Protein AF-A0A972NUZ8-F1 (afdb_monomer_lite)

pLDDT: mean 78.92, std 12.71, range [36.53, 91.5]

Sequence (77 aa):
RQDQVGTLLDFWGPEELQELEEIQATLPSAGRTAGEVVPVKLHARVTEAGTLELEAMPRGTDERWKVEFDVRGSANA

Organism: NCBI:txid2675747

Radius of gyration: 16.38 Å; chains: 1; bounding box: 39×30×43 Å

Secondary structure (DSSP, 8-state):
--PPTTPPPS---TTT-------B-----TTS-TT----EEEEEEE-TTSPEEEEEEESSS---EEEB----S-S--

Foldseek 3Di:
DPDDPPDDDPDDDPPRDDDFDDFDFDDDCVPHDVVDDFDWDWDWDQDPVRDIWIWTHGPPDRDTTTTDTPPPPCPDD

Structure (mmCIF, N/CA/C/O backbone):
data_AF-A0A972NUZ8-F1
#
_entry.id   AF-A0A972NUZ8-F1
#
loop_
_atom_site.group_PDB
_atom_site.id
_atom_site.type_symbol
_atom_site.label_atom_id
_atom_site.label_alt_id
_atom_si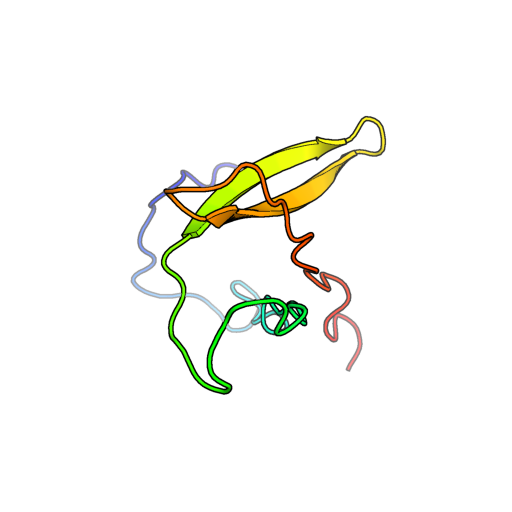te.label_comp_id
_atom_site.label_asym_id
_atom_site.label_entity_id
_atom_site.label_seq_id
_atom_site.pdbx_PDB_ins_code
_atom_site.Cartn_x
_atom_site.Cartn_y
_atom_site.Cartn_z
_atom_site.occupancy
_atom_site.B_iso_or_equiv
_atom_site.auth_seq_id
_atom_site.auth_comp_id
_atom_site.auth_asym_id
_atom_site.auth_atom_id
_atom_site.pdbx_PDB_model_num
ATOM 1 N N . ARG A 1 1 ? 10.267 10.296 -21.514 1.00 52.47 1 ARG A N 1
ATOM 2 C CA . ARG A 1 1 ? 9.554 9.017 -21.296 1.00 52.47 1 ARG A CA 1
ATOM 3 C C . ARG A 1 1 ? 8.111 9.227 -21.750 1.00 52.47 1 ARG A C 1
ATOM 5 O O . ARG A 1 1 ? 7.526 10.204 -21.302 1.00 52.47 1 ARG A O 1
ATOM 12 N N . GLN A 1 2 ? 7.623 8.454 -22.727 1.00 61.47 2 GLN A N 1
ATOM 13 C CA . GLN A 1 2 ? 6.328 8.653 -23.416 1.00 61.47 2 GLN A CA 1
ATOM 14 C C . GLN A 1 2 ? 5.267 7.610 -23.006 1.00 61.47 2 GLN A C 1
ATOM 16 O O . GLN A 1 2 ? 4.237 7.492 -23.664 1.00 61.47 2 GLN A O 1
ATOM 21 N N . ASP A 1 3 ? 5.512 6.861 -21.932 1.00 68.81 3 ASP A N 1
ATOM 22 C CA . ASP A 1 3 ? 4.650 5.758 -21.506 1.00 68.81 3 ASP A CA 1
ATOM 23 C C . ASP A 1 3 ? 3.284 6.302 -21.064 1.00 68.81 3 ASP A C 1
ATOM 25 O O . ASP A 1 3 ? 3.196 7.139 -20.160 1.00 68.81 3 ASP A O 1
ATOM 29 N N . GLN A 1 4 ? 2.213 5.856 -21.725 1.00 79.75 4 GLN A N 1
ATOM 30 C CA . GLN A 1 4 ? 0.851 6.234 -21.357 1.00 79.75 4 GLN A CA 1
ATOM 31 C C . GLN A 1 4 ? 0.300 5.307 -20.272 1.00 79.75 4 GLN A C 1
ATOM 33 O O . GLN A 1 4 ? 0.532 4.098 -20.270 1.00 79.75 4 GLN A O 1
ATOM 38 N N . VAL A 1 5 ? -0.454 5.888 -19.338 1.00 78.94 5 VAL A N 1
ATOM 39 C CA . VAL A 1 5 ? -1.158 5.119 -18.307 1.00 78.94 5 VAL A CA 1
ATOM 40 C C . VAL A 1 5 ? -2.148 4.173 -18.979 1.00 78.94 5 VAL A C 1
ATOM 42 O O . VAL A 1 5 ? -2.951 4.597 -19.806 1.00 78.94 5 VAL A O 1
ATOM 45 N N . GLY A 1 6 ? -2.107 2.899 -18.590 1.00 83.25 6 GLY A N 1
ATOM 46 C CA . GLY A 1 6 ? -3.001 1.873 -19.126 1.00 83.25 6 GLY A CA 1
ATOM 47 C C . GLY A 1 6 ? -2.549 1.262 -20.453 1.00 83.25 6 GLY A C 1
ATOM 48 O O . GLY A 1 6 ? -3.282 0.442 -21.001 1.00 83.25 6 GLY A O 1
ATOM 49 N N . THR A 1 7 ? -1.363 1.610 -20.962 1.00 85.31 7 THR A N 1
ATOM 50 C CA . THR A 1 7 ? -0.753 0.883 -22.081 1.00 85.31 7 THR A CA 1
ATOM 51 C C . THR A 1 7 ? -0.521 -0.572 -21.689 1.00 85.31 7 THR A C 1
ATOM 53 O O . THR A 1 7 ? 0.165 -0.855 -20.707 1.00 85.31 7 THR A O 1
ATOM 56 N N . LEU A 1 8 ? -1.084 -1.491 -22.472 1.00 86.25 8 LEU A N 1
ATOM 57 C CA . LEU A 1 8 ? -0.812 -2.916 -22.352 1.00 86.25 8 LEU A CA 1
ATOM 58 C C . LEU A 1 8 ? 0.410 -3.256 -23.211 1.00 86.25 8 LEU A C 1
ATOM 60 O O . LEU A 1 8 ? 0.465 -2.867 -24.377 1.00 86.25 8 LEU A O 1
ATOM 64 N N . LEU A 1 9 ? 1.385 -3.956 -22.636 1.00 86.44 9 LEU A N 1
ATOM 65 C CA . LEU A 1 9 ? 2.554 -4.439 -23.366 1.00 86.44 9 LEU A CA 1
ATOM 66 C C . LEU A 1 9 ? 2.320 -5.900 -23.761 1.00 86.44 9 LEU A C 1
ATOM 68 O O . LEU A 1 9 ? 2.165 -6.750 -22.888 1.00 86.44 9 LEU A O 1
ATOM 72 N N . ASP A 1 10 ? 2.311 -6.190 -25.064 1.00 88.19 10 ASP A N 1
ATOM 73 C CA . ASP A 1 10 ? 2.217 -7.569 -25.575 1.00 88.19 10 ASP A CA 1
ATOM 74 C C . ASP A 1 10 ? 3.527 -8.352 -25.368 1.00 88.19 10 ASP A C 1
ATOM 76 O O . ASP A 1 10 ? 3.536 -9.581 -25.314 1.00 88.19 10 ASP A O 1
ATOM 80 N N . PHE A 1 11 ? 4.644 -7.630 -25.268 1.00 88.94 11 PHE A N 1
ATOM 81 C CA . PHE A 1 11 ? 5.983 -8.154 -25.030 1.00 88.94 11 PHE A CA 1
ATOM 82 C C . PHE A 1 11 ? 6.855 -7.073 -24.380 1.00 88.94 11 PHE A C 1
ATOM 84 O O . PHE A 1 11 ? 6.671 -5.885 -24.645 1.00 88.94 11 PHE A O 1
ATOM 91 N N . TRP A 1 12 ? 7.822 -7.492 -23.567 1.00 89.81 12 TRP A N 1
ATOM 92 C CA . TRP A 1 12 ? 8.880 -6.650 -23.016 1.00 89.81 12 TRP A CA 1
ATOM 93 C C . TRP A 1 12 ? 10.167 -7.467 -22.887 1.00 89.81 12 TRP A C 1
ATOM 95 O O . TRP A 1 12 ? 10.142 -8.668 -22.607 1.00 89.81 12 TRP A O 1
ATOM 105 N N . GLY A 1 13 ? 11.303 -6.817 -23.112 1.00 88.06 13 GLY A N 1
ATOM 106 C CA . GLY A 1 13 ? 12.616 -7.377 -22.844 1.00 88.06 13 GLY A CA 1
ATOM 107 C C . GLY A 1 13 ? 12.884 -7.516 -21.338 1.00 88.06 13 GLY A C 1
ATOM 108 O O . GLY A 1 13 ? 12.233 -6.849 -20.532 1.00 88.06 13 GLY A O 1
ATOM 109 N N . PRO A 1 14 ? 13.871 -8.337 -20.935 1.00 83.31 14 PRO A N 1
ATOM 110 C CA . PRO A 1 14 ? 14.150 -8.626 -19.522 1.00 83.31 14 PRO A CA 1
ATOM 111 C C . PRO A 1 14 ? 14.422 -7.392 -18.650 1.00 83.31 14 PRO A C 1
ATOM 113 O O . PRO A 1 14 ? 14.107 -7.399 -17.469 1.00 83.31 14 PRO A O 1
ATOM 116 N N . GLU A 1 15 ? 14.972 -6.329 -19.239 1.00 83.88 15 GLU A N 1
ATOM 117 C CA . GLU A 1 15 ? 15.346 -5.091 -18.540 1.00 83.88 15 GLU A CA 1
ATOM 118 C C . GLU A 1 15 ? 14.258 -4.001 -18.608 1.00 83.88 15 GLU A C 1
ATOM 120 O O . GLU A 1 15 ? 14.405 -2.934 -18.013 1.00 83.88 15 GLU A O 1
ATOM 125 N N . GLU A 1 16 ? 13.183 -4.222 -19.375 1.00 82.69 16 GLU A N 1
ATOM 126 C CA . GLU A 1 16 ? 12.154 -3.202 -19.631 1.00 82.69 16 GLU A CA 1
ATOM 127 C C . GLU A 1 16 ? 11.064 -3.174 -18.550 1.00 82.69 16 GLU A C 1
ATOM 129 O O . GLU A 1 16 ? 10.446 -2.130 -18.325 1.00 82.69 16 GLU A O 1
ATOM 134 N N . LEU A 1 17 ? 10.857 -4.294 -17.850 1.00 84.06 17 LEU A N 1
ATOM 135 C CA . LEU A 1 17 ? 9.992 -4.389 -16.678 1.00 84.06 17 LEU A CA 1
ATOM 136 C C . LEU A 1 17 ? 10.753 -5.025 -15.523 1.00 84.06 17 LEU A C 1
ATOM 138 O O . LEU A 1 17 ? 11.288 -6.121 -15.645 1.00 84.06 17 LEU A O 1
ATOM 142 N N . GLN A 1 18 ? 10.751 -4.329 -14.392 1.00 79.06 18 GLN A N 1
ATOM 143 C CA . GLN A 1 18 ? 11.344 -4.800 -13.151 1.00 79.06 18 GLN A CA 1
ATOM 144 C C . GLN A 1 18 ? 10.228 -5.028 -12.144 1.00 79.06 18 GLN A C 1
ATOM 146 O O . GLN A 1 18 ? 9.392 -4.148 -11.918 1.00 79.06 18 GLN A O 1
ATOM 151 N N . GLU A 1 19 ? 10.214 -6.223 -11.568 1.00 80.31 19 GLU A N 1
ATOM 152 C CA . GLU A 1 19 ? 9.352 -6.518 -10.436 1.00 80.31 19 GLU A CA 1
ATOM 153 C C . GLU A 1 19 ? 9.869 -5.763 -9.211 1.00 80.31 19 GLU A C 1
ATOM 155 O O . GLU A 1 19 ? 11.074 -5.677 -8.970 1.00 80.31 19 GLU A O 1
ATOM 160 N N . LEU A 1 20 ? 8.941 -5.164 -8.475 1.00 80.69 20 LEU A N 1
ATOM 161 C CA . LEU A 1 20 ? 9.228 -4.435 -7.250 1.00 80.69 20 LEU A CA 1
ATOM 162 C C . LEU A 1 20 ? 8.629 -5.198 -6.078 1.00 80.69 20 LEU A C 1
ATOM 164 O O . LEU A 1 20 ? 7.701 -5.987 -6.252 1.00 80.69 20 LEU A O 1
ATOM 168 N N . GLU A 1 21 ? 9.169 -4.935 -4.893 1.00 77.00 21 GLU A N 1
ATOM 169 C CA . GLU A 1 21 ? 8.677 -5.526 -3.654 1.00 77.00 21 GLU A CA 1
ATOM 170 C C . GLU A 1 21 ? 7.185 -5.247 -3.447 1.00 77.00 21 GLU A C 1
ATOM 172 O O . GLU A 1 21 ? 6.628 -4.242 -3.915 1.00 77.00 21 GLU A O 1
ATOM 177 N N . GLU A 1 22 ? 6.539 -6.146 -2.705 1.00 77.31 22 GLU A N 1
ATOM 178 C CA . GLU A 1 22 ? 5.121 -6.027 -2.408 1.00 77.31 22 GLU A CA 1
ATOM 179 C C . GLU A 1 22 ? 4.807 -4.722 -1.667 1.00 77.31 22 GLU A C 1
ATOM 181 O O . GLU A 1 22 ? 5.478 -4.301 -0.721 1.00 77.31 22 GLU A O 1
ATOM 186 N N . ILE A 1 23 ? 3.701 -4.104 -2.073 1.00 76.00 23 ILE A N 1
ATOM 187 C CA . ILE A 1 23 ? 3.091 -2.992 -1.355 1.00 76.00 23 ILE A CA 1
ATOM 188 C C . ILE A 1 23 ? 2.403 -3.572 -0.113 1.00 76.00 23 ILE A C 1
ATOM 190 O O . ILE A 1 23 ? 1.339 -4.185 -0.217 1.00 76.00 23 ILE A O 1
ATOM 194 N N . GLN A 1 24 ? 2.991 -3.361 1.066 1.00 75.75 24 GLN A N 1
ATOM 195 C CA . GLN A 1 24 ? 2.483 -3.907 2.327 1.00 75.75 24 GLN A CA 1
ATOM 196 C C . GLN A 1 24 ? 2.351 -2.850 3.431 1.00 75.75 24 GLN A C 1
ATOM 198 O O . GLN A 1 24 ? 3.059 -1.843 3.471 1.00 75.75 24 GLN A O 1
ATOM 203 N N . ALA A 1 25 ? 1.414 -3.091 4.349 1.00 77.31 25 ALA A N 1
ATOM 204 C CA . ALA A 1 25 ? 1.226 -2.307 5.562 1.00 77.31 25 ALA A CA 1
ATOM 205 C C . ALA A 1 25 ? 0.718 -3.206 6.692 1.00 77.31 25 ALA A C 1
ATOM 207 O O . ALA A 1 25 ? -0.134 -4.069 6.478 1.00 77.31 25 ALA A O 1
ATOM 208 N N . THR A 1 26 ? 1.193 -2.961 7.911 1.00 76.12 26 THR A N 1
ATOM 209 C CA . THR A 1 26 ? 0.674 -3.628 9.110 1.00 76.12 26 THR A CA 1
ATOM 210 C C . THR A 1 26 ? -0.410 -2.763 9.733 1.00 76.1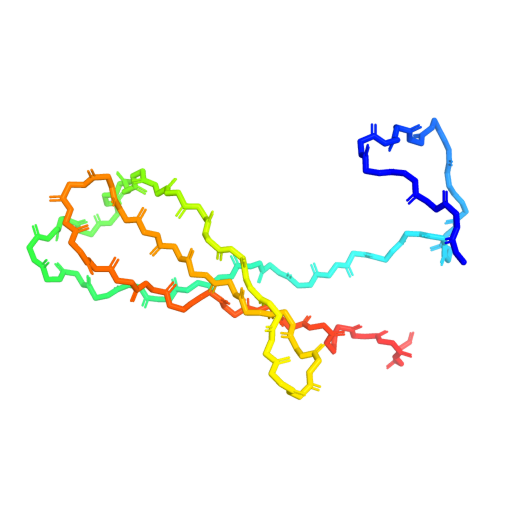2 26 THR A C 1
ATOM 212 O O . THR A 1 26 ? -0.136 -1.668 10.224 1.00 76.12 26 THR A O 1
ATOM 215 N N . LEU A 1 27 ? -1.649 -3.256 9.733 1.00 74.50 27 LEU A N 1
ATOM 216 C CA . LEU A 1 27 ? -2.777 -2.557 10.339 1.00 74.50 27 LEU A CA 1
ATOM 217 C C . LEU A 1 27 ? -2.943 -2.973 11.810 1.00 74.50 27 LEU A C 1
ATOM 219 O O . LEU A 1 27 ? -2.871 -4.166 12.120 1.00 74.50 27 LEU A O 1
ATOM 223 N N . PRO A 1 28 ? -3.229 -2.033 12.727 1.00 71.81 28 PRO A N 1
ATOM 224 C CA . PRO A 1 28 ? -3.647 -2.388 14.076 1.00 71.81 28 PRO A CA 1
ATOM 225 C C . PRO A 1 28 ? -5.006 -3.104 14.039 1.00 71.81 28 PRO A C 1
ATOM 227 O O . PRO A 1 28 ? -5.928 -2.693 13.335 1.00 71.81 28 PRO A O 1
ATOM 230 N N . SER A 1 29 ? -5.162 -4.152 14.850 1.00 66.38 29 SER A N 1
ATOM 231 C CA . SER A 1 29 ? -6.393 -4.956 14.934 1.00 66.38 29 SER A CA 1
ATOM 232 C C . SER A 1 29 ? -7.537 -4.279 15.698 1.00 66.38 29 SER A C 1
ATOM 234 O O . SER A 1 29 ? -8.551 -4.918 15.969 1.00 66.38 29 SER A O 1
ATOM 236 N N . ALA A 1 30 ? -7.390 -3.011 16.094 1.00 69.31 30 ALA A N 1
ATOM 237 C CA . ALA A 1 30 ? -8.328 -2.338 16.987 1.00 69.31 30 ALA A CA 1
ATOM 238 C C . ALA A 1 30 ? -9.755 -2.355 16.407 1.00 69.31 30 ALA A C 1
ATOM 240 O O . ALA A 1 30 ? -10.054 -1.674 15.430 1.00 69.31 30 ALA A O 1
ATOM 241 N N . GLY A 1 31 ? -10.628 -3.163 17.017 1.00 77.19 31 GLY A N 1
ATOM 242 C CA . GLY A 1 31 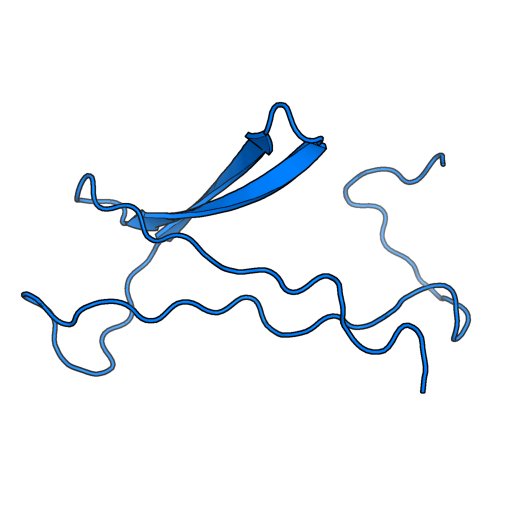? -12.027 -3.322 16.611 1.00 77.19 31 GLY A CA 1
ATOM 243 C C . GLY A 1 31 ? -12.289 -4.311 15.468 1.00 77.19 31 GLY A C 1
ATOM 244 O O . GLY A 1 31 ? -13.429 -4.376 15.017 1.00 77.19 31 GLY A O 1
ATOM 245 N N . ARG A 1 32 ? -11.287 -5.077 15.009 1.00 83.06 32 ARG A N 1
ATOM 246 C CA . ARG A 1 32 ? -11.400 -6.026 13.886 1.00 83.06 32 ARG A CA 1
ATOM 247 C C . ARG A 1 32 ? -10.980 -7.438 14.276 1.00 83.06 32 ARG A C 1
ATOM 249 O O . ARG A 1 32 ? -10.137 -7.634 15.153 1.00 83.06 32 ARG A O 1
ATOM 256 N N . THR A 1 33 ? -11.543 -8.431 13.593 1.00 86.31 33 THR A N 1
ATOM 257 C CA . THR A 1 33 ? -11.111 -9.827 13.755 1.00 86.31 33 THR A CA 1
ATOM 258 C C . THR A 1 33 ? -9.788 -10.037 13.021 1.00 86.31 33 THR A C 1
ATOM 260 O O . THR A 1 33 ? -9.594 -9.531 11.918 1.00 86.31 33 THR A O 1
ATOM 263 N N . ALA A 1 34 ? -8.857 -10.794 13.604 1.00 83.56 34 ALA A N 1
ATOM 264 C CA . ALA A 1 34 ? -7.632 -11.159 12.896 1.00 83.56 34 ALA A CA 1
ATOM 265 C C . ALA A 1 34 ? -7.973 -11.924 11.601 1.00 83.56 34 ALA A C 1
ATOM 267 O O . ALA A 1 34 ? -8.743 -12.883 11.633 1.00 83.56 34 ALA A O 1
ATOM 268 N N . GLY A 1 35 ? -7.410 -11.486 10.471 1.00 83.88 35 GLY A N 1
ATOM 269 C CA . GLY A 1 35 ? -7.713 -12.037 9.144 1.00 83.88 35 GLY A CA 1
ATOM 270 C C . GLY A 1 35 ? -8.952 -11.443 8.460 1.00 83.88 35 GLY A C 1
ATOM 271 O O . GLY A 1 35 ? -9.290 -11.859 7.355 1.00 83.88 35 GLY A O 1
ATOM 272 N N . GLU A 1 36 ? -9.630 -10.473 9.078 1.00 86.69 36 GLU A N 1
ATOM 273 C CA . GLU A 1 36 ? -10.729 -9.740 8.449 1.00 86.69 36 GLU A CA 1
ATOM 274 C C . GLU A 1 36 ? -10.244 -8.936 7.231 1.00 86.69 36 GLU A C 1
ATOM 276 O O . GLU A 1 36 ? -9.272 -8.183 7.305 1.00 86.69 36 GLU A O 1
ATOM 281 N N . VAL A 1 37 ? -10.948 -9.075 6.103 1.00 87.44 37 VAL A N 1
ATOM 282 C CA . VAL A 1 37 ? -10.650 -8.330 4.874 1.00 87.44 37 VAL A CA 1
ATOM 283 C C . VAL A 1 37 ? -11.296 -6.950 4.939 1.00 87.44 37 VAL A C 1
ATOM 285 O O . VAL A 1 37 ? -12.521 -6.825 4.938 1.00 87.44 37 VAL A O 1
ATOM 288 N N . VAL A 1 38 ? -10.469 -5.904 4.927 1.00 86.62 38 VAL A N 1
ATOM 289 C CA . VAL A 1 38 ? -10.927 -4.510 4.939 1.00 86.62 38 VAL A CA 1
ATOM 290 C C . VAL A 1 38 ? -10.857 -3.927 3.524 1.00 86.62 38 VAL A C 1
ATOM 292 O O . VAL A 1 38 ? -9.762 -3.776 2.983 1.00 86.62 38 VAL A O 1
ATOM 295 N N . PRO A 1 39 ? -11.987 -3.559 2.893 1.00 90.06 39 PRO A N 1
ATOM 296 C CA . PRO A 1 39 ? -11.961 -2.908 1.592 1.00 90.06 39 PRO A CA 1
ATOM 297 C C . PRO A 1 39 ? -11.461 -1.466 1.723 1.00 90.06 39 PRO A C 1
ATOM 299 O O . PRO A 1 39 ? -12.050 -0.654 2.444 1.00 90.06 39 PRO A O 1
ATOM 302 N N . VAL A 1 40 ? -10.423 -1.128 0.959 1.00 88.88 40 VAL A N 1
ATOM 303 C CA . VAL A 1 40 ? -9.801 0.203 0.969 1.00 88.88 40 VAL A CA 1
ATOM 304 C C . VAL A 1 40 ? -9.883 0.895 -0.389 1.00 88.88 40 VAL A C 1
ATOM 306 O O . VAL A 1 40 ? -10.054 0.260 -1.431 1.00 88.88 40 VAL A O 1
ATOM 309 N N . LYS A 1 41 ? -9.782 2.224 -0.378 1.00 91.50 41 LYS A N 1
ATOM 310 C CA . LYS A 1 41 ? -9.386 3.037 -1.529 1.00 91.50 41 LYS A CA 1
ATOM 311 C C . LYS A 1 41 ? -7.938 3.463 -1.326 1.00 91.50 41 LYS A C 1
ATOM 313 O O . LYS A 1 41 ? -7.594 3.936 -0.246 1.00 91.50 41 LYS A O 1
ATOM 318 N N . LEU A 1 42 ? -7.121 3.314 -2.364 1.00 89.81 42 LEU A N 1
ATOM 319 C CA . LEU A 1 42 ? -5.762 3.839 -2.362 1.00 89.81 42 LEU A CA 1
ATOM 320 C C . LEU A 1 42 ? -5.788 5.326 -2.722 1.00 89.81 42 LEU A C 1
ATOM 322 O O . LEU A 1 42 ? -6.408 5.722 -3.710 1.00 89.81 42 LEU A O 1
ATOM 326 N N . HIS A 1 43 ? -5.121 6.134 -1.909 1.00 89.69 43 HIS A N 1
ATOM 327 C CA . HIS A 1 43 ? -4.849 7.539 -2.163 1.00 89.69 43 HIS A CA 1
ATOM 328 C C . HIS A 1 43 ? -3.369 7.683 -2.507 1.00 89.69 43 HIS A C 1
ATOM 330 O O . HIS A 1 43 ? -2.521 7.204 -1.760 1.00 89.69 43 HIS A O 1
ATOM 336 N N . ALA A 1 44 ? -3.063 8.355 -3.615 1.00 89.06 44 ALA A N 1
ATOM 337 C CA . ALA A 1 44 ? -1.698 8.625 -4.049 1.00 89.06 44 ALA A CA 1
ATOM 338 C C . ALA A 1 44 ? -1.442 10.134 -4.081 1.00 89.06 44 ALA A C 1
ATOM 340 O O . ALA A 1 44 ? -2.258 10.880 -4.628 1.00 89.06 44 ALA A O 1
ATOM 341 N N . ARG A 1 45 ? -0.309 10.587 -3.538 1.00 87.12 45 ARG A N 1
ATOM 342 C CA . ARG A 1 45 ? 0.161 11.974 -3.689 1.00 87.12 45 ARG A CA 1
ATOM 343 C C . ARG A 1 45 ? 1.671 12.036 -3.881 1.00 87.12 45 ARG A C 1
ATOM 345 O O . ARG A 1 45 ? 2.395 11.168 -3.411 1.00 87.12 45 ARG A O 1
ATOM 352 N N . VAL A 1 46 ? 2.146 13.085 -4.543 1.00 84.00 46 VAL A N 1
ATOM 353 C CA . VAL A 1 46 ? 3.581 13.379 -4.660 1.00 84.00 46 VAL A CA 1
ATOM 354 C C . VAL A 1 46 ? 3.957 14.375 -3.565 1.00 84.00 46 VAL A C 1
ATOM 356 O O . VAL A 1 46 ? 3.280 15.389 -3.397 1.00 84.00 46 VAL A O 1
ATOM 359 N N . THR A 1 47 ? 5.000 14.077 -2.794 1.00 83.56 47 THR A N 1
ATOM 360 C CA . THR A 1 47 ? 5.518 14.981 -1.757 1.00 83.56 47 THR A CA 1
ATOM 361 C C . THR A 1 47 ? 6.383 16.084 -2.367 1.00 83.56 47 THR A C 1
ATOM 363 O O . THR A 1 47 ? 6.839 15.977 -3.504 1.00 83.56 47 THR A O 1
ATOM 366 N N . GLU A 1 48 ? 6.679 17.135 -1.598 1.00 85.50 48 GLU A N 1
ATOM 367 C CA . GLU A 1 48 ? 7.604 18.199 -2.030 1.00 85.50 48 GLU A CA 1
ATOM 368 C C . GLU A 1 48 ? 9.015 17.672 -2.345 1.00 85.50 48 GLU A C 1
ATOM 370 O O . GLU A 1 48 ? 9.717 18.238 -3.178 1.00 85.50 48 GLU A O 1
ATOM 375 N N . ALA A 1 49 ? 9.412 16.552 -1.727 1.00 85.25 49 ALA A N 1
ATOM 376 C CA . ALA A 1 49 ? 10.669 15.860 -2.009 1.00 85.25 49 ALA A CA 1
ATOM 377 C C . ALA A 1 49 ? 10.635 15.026 -3.308 1.00 85.25 49 ALA A C 1
ATOM 379 O O . ALA A 1 49 ? 11.642 14.424 -3.673 1.00 85.25 49 ALA A O 1
ATOM 380 N N . GLY A 1 50 ? 9.492 14.967 -4.001 1.00 74.00 50 GLY A N 1
ATOM 381 C CA . GLY A 1 50 ? 9.306 14.181 -5.222 1.00 74.00 50 GLY A CA 1
ATOM 382 C C . GLY A 1 50 ? 9.022 12.695 -4.981 1.00 74.00 50 GLY A C 1
ATOM 383 O O . GLY A 1 50 ? 9.055 11.910 -5.926 1.00 74.00 50 GLY A O 1
ATOM 384 N N . THR A 1 51 ? 8.734 12.293 -3.742 1.00 80.62 51 THR A N 1
ATOM 385 C CA . THR A 1 51 ? 8.402 10.902 -3.400 1.00 80.62 51 THR A CA 1
ATOM 386 C C . THR A 1 51 ? 6.914 10.644 -3.614 1.00 80.62 51 THR A C 1
ATOM 388 O O . THR A 1 51 ? 6.084 11.456 -3.202 1.00 80.62 51 THR A O 1
ATOM 391 N N . LEU A 1 52 ? 6.559 9.502 -4.208 1.00 79.69 52 LEU A N 1
ATOM 392 C CA . LEU A 1 52 ? 5.176 9.026 -4.223 1.00 79.69 52 LEU A CA 1
ATOM 393 C C . LEU A 1 52 ? 4.811 8.469 -2.841 1.00 79.69 52 LEU A C 1
ATOM 395 O O . LEU A 1 52 ? 5.433 7.523 -2.366 1.00 79.69 52 LEU A O 1
ATOM 399 N N . GLU A 1 53 ? 3.796 9.047 -2.209 1.00 85.25 53 GLU A N 1
ATOM 400 C CA . GLU A 1 53 ? 3.188 8.535 -0.984 1.00 85.25 53 GLU A CA 1
ATOM 401 C C . GLU A 1 53 ? 1.859 7.847 -1.313 1.00 85.25 53 GLU A C 1
ATOM 403 O O . GLU A 1 53 ? 1.043 8.388 -2.069 1.00 85.25 53 GLU A O 1
ATOM 408 N N . LEU A 1 54 ? 1.653 6.664 -0.730 1.00 87.69 54 LEU A N 1
ATOM 409 C CA . LEU A 1 54 ? 0.431 5.876 -0.849 1.00 87.69 54 LEU A CA 1
ATOM 410 C C . LEU A 1 54 ? -0.202 5.660 0.528 1.00 87.69 54 LEU A C 1
ATOM 412 O O . LEU A 1 54 ? 0.457 5.228 1.473 1.00 87.69 54 LEU A O 1
ATOM 416 N N . GLU A 1 55 ? -1.501 5.925 0.624 1.00 90.31 55 GLU A N 1
ATOM 417 C CA . GLU A 1 55 ? -2.313 5.643 1.807 1.00 90.31 55 GLU A CA 1
ATOM 418 C C . GLU A 1 55 ? -3.485 4.728 1.446 1.00 90.31 55 GLU A C 1
ATOM 420 O O . GLU A 1 55 ? -4.172 4.936 0.444 1.00 90.31 55 GLU A O 1
ATOM 425 N N . ALA A 1 56 ? -3.761 3.739 2.292 1.00 90.06 56 ALA A N 1
ATOM 426 C CA . ALA A 1 56 ? -4.975 2.942 2.238 1.00 90.06 56 ALA A CA 1
ATOM 427 C C . ALA A 1 56 ? -6.025 3.543 3.181 1.00 90.06 56 ALA A C 1
ATOM 429 O O . ALA A 1 56 ? -5.788 3.679 4.383 1.00 90.06 56 ALA A O 1
ATOM 430 N N . MET A 1 57 ? -7.188 3.891 2.627 1.00 91.31 57 MET A N 1
ATOM 431 C CA . MET A 1 57 ? -8.321 4.452 3.365 1.00 91.31 57 MET A CA 1
ATOM 432 C C . MET A 1 57 ? -9.512 3.484 3.331 1.00 91.31 57 MET A C 1
ATOM 434 O O . MET A 1 57 ? -9.987 3.154 2.237 1.00 91.31 57 MET A O 1
ATOM 438 N N . PRO A 1 58 ? -10.039 3.024 4.475 1.00 90.62 58 PRO A N 1
ATOM 439 C CA . PRO A 1 58 ? -11.245 2.207 4.503 1.00 90.62 58 PRO A CA 1
ATOM 440 C C . PRO A 1 58 ? -12.472 3.035 4.100 1.00 90.62 58 PRO A C 1
ATOM 442 O O . PRO A 1 58 ? -12.480 4.261 4.137 1.00 90.62 58 PRO A O 1
ATOM 445 N N . ARG A 1 59 ? -13.553 2.363 3.698 1.00 87.88 59 ARG A N 1
ATOM 446 C CA . ARG A 1 59 ? -14.746 3.053 3.167 1.00 87.88 59 ARG A CA 1
ATOM 447 C C . ARG A 1 59 ? -15.650 3.709 4.219 1.00 87.88 59 ARG A C 1
ATOM 449 O O . ARG A 1 59 ? -16.540 4.456 3.827 1.00 87.88 59 ARG A O 1
ATOM 456 N N . GLY A 1 60 ? -15.477 3.399 5.504 1.00 84.00 60 GLY A N 1
ATOM 457 C CA . GLY A 1 60 ? -16.426 3.775 6.564 1.00 84.00 60 GLY A CA 1
ATOM 458 C C . GLY A 1 60 ? -15.828 4.525 7.753 1.00 84.00 60 GLY A C 1
ATOM 459 O O . GLY A 1 60 ? -16.571 4.897 8.655 1.00 84.00 60 GLY A O 1
ATOM 460 N N . THR A 1 61 ? -14.514 4.732 7.776 1.00 84.75 61 THR A N 1
ATOM 461 C CA . THR A 1 61 ? -13.812 5.462 8.839 1.00 84.75 61 THR A CA 1
ATOM 462 C C . THR A 1 61 ? -12.784 6.394 8.204 1.00 84.75 61 THR A C 1
ATOM 464 O O . THR A 1 61 ? -12.408 6.214 7.047 1.00 84.75 61 THR A O 1
ATOM 467 N N . ASP A 1 62 ? -12.309 7.371 8.973 1.00 87.44 62 ASP A N 1
ATOM 468 C CA . ASP A 1 62 ? -11.263 8.308 8.540 1.00 87.44 62 ASP A CA 1
ATOM 469 C C . ASP A 1 62 ? -9.842 7.796 8.846 1.00 87.44 62 ASP A C 1
ATOM 471 O O . ASP A 1 62 ? -8.884 8.570 8.897 1.00 87.44 62 ASP A O 1
ATOM 475 N N . GLU A 1 63 ? -9.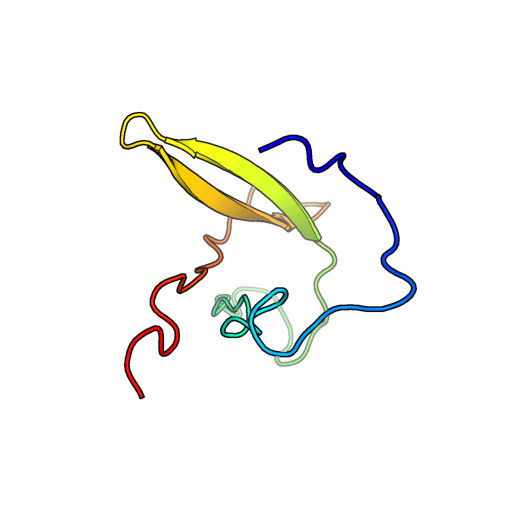689 6.488 9.073 1.00 88.06 63 GLU A N 1
ATOM 476 C CA . GLU A 1 63 ? -8.374 5.874 9.256 1.00 88.06 63 GLU A CA 1
ATOM 477 C C . GLU A 1 63 ? -7.533 6.007 7.979 1.00 88.06 63 GLU A C 1
ATOM 479 O O . GLU A 1 63 ? -8.034 5.942 6.854 1.00 88.06 63 GLU A O 1
ATOM 484 N N . ARG A 1 64 ? -6.223 6.181 8.160 1.00 88.62 64 ARG A N 1
ATOM 485 C CA . ARG A 1 64 ? -5.246 6.252 7.073 1.00 88.62 64 ARG A CA 1
ATOM 486 C C . ARG A 1 64 ? -4.074 5.362 7.421 1.00 88.62 64 ARG A C 1
ATOM 488 O O . ARG A 1 64 ? -3.428 5.565 8.449 1.00 88.62 64 ARG A O 1
ATOM 495 N N . TRP A 1 65 ? -3.804 4.386 6.566 1.00 88.25 65 TRP A N 1
ATOM 496 C CA . TRP A 1 65 ? -2.644 3.518 6.716 1.00 88.25 65 TRP A CA 1
ATOM 497 C C . TRP A 1 65 ? -1.643 3.853 5.630 1.00 88.25 65 TRP A C 1
ATOM 499 O O . TRP A 1 65 ? -1.928 3.663 4.448 1.00 88.25 65 TRP A O 1
ATOM 509 N N . LYS A 1 66 ? -0.477 4.361 6.036 1.00 86.88 66 LYS A N 1
ATOM 510 C CA . LYS A 1 66 ? 0.648 4.513 5.120 1.00 86.88 66 LYS A CA 1
ATOM 511 C C . LYS A 1 66 ? 0.991 3.134 4.574 1.00 86.88 66 LYS A C 1
ATOM 513 O O . LYS A 1 66 ? 1.213 2.201 5.346 1.00 86.88 66 LYS A O 1
ATOM 518 N N . VAL A 1 67 ? 1.021 3.033 3.256 1.00 84.56 67 VAL A N 1
ATOM 519 C CA . VAL A 1 67 ? 1.447 1.829 2.564 1.00 84.56 67 VAL A CA 1
ATOM 520 C C . VAL A 1 67 ? 2.843 2.091 2.043 1.00 84.56 67 VAL A C 1
ATOM 522 O O . VAL A 1 67 ? 3.083 3.091 1.364 1.00 84.56 67 VAL A O 1
ATOM 525 N N . GLU A 1 68 ? 3.787 1.253 2.447 1.00 70.44 68 GLU A N 1
ATOM 526 C CA . GLU A 1 68 ? 5.176 1.452 2.069 1.00 70.44 68 GLU A CA 1
ATOM 527 C C . GLU A 1 68 ? 5.448 0.738 0.753 1.00 70.44 68 GLU A C 1
ATOM 529 O O . GLU A 1 68 ? 5.027 -0.396 0.533 1.00 70.44 68 GLU A O 1
ATOM 534 N N . PHE A 1 69 ? 6.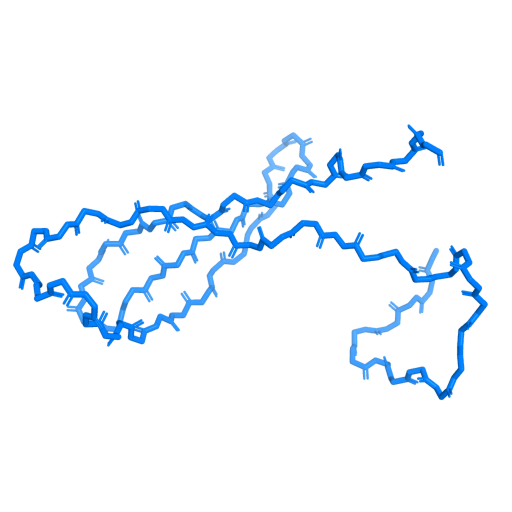119 1.457 -0.139 1.00 66.62 69 PHE A N 1
ATOM 535 C CA . PHE A 1 69 ? 6.577 0.954 -1.418 1.00 66.62 69 PHE A CA 1
ATOM 536 C C . PHE A 1 69 ? 8.091 1.088 -1.425 1.00 66.62 69 PHE A C 1
ATOM 538 O O . PHE A 1 69 ? 8.613 2.208 -1.483 1.00 66.62 69 PHE A O 1
ATOM 545 N N . ASP A 1 70 ? 8.796 -0.034 -1.296 1.00 61.91 70 ASP A N 1
ATOM 546 C CA . ASP A 1 70 ? 10.247 -0.018 -1.406 1.00 61.91 70 ASP A CA 1
ATOM 547 C C . ASP A 1 70 ? 10.648 -0.045 -2.883 1.00 61.91 70 ASP A C 1
ATOM 549 O O . ASP A 1 70 ? 10.680 -1.079 -3.543 1.00 61.91 70 ASP A O 1
ATOM 553 N N . VAL A 1 71 ? 10.955 1.137 -3.417 1.00 62.56 71 VAL A N 1
ATOM 554 C CA . VAL A 1 71 ? 11.498 1.297 -4.776 1.00 62.56 71 VAL A CA 1
ATOM 555 C C . VAL A 1 71 ? 12.980 0.939 -4.867 1.00 62.56 71 VAL A C 1
ATOM 557 O O . VAL A 1 71 ? 13.560 1.017 -5.947 1.00 62.56 71 VAL A O 1
ATOM 560 N N . ARG A 1 72 ? 13.623 0.590 -3.746 1.00 60.66 72 ARG A N 1
ATOM 561 C CA . ARG A 1 72 ? 15.017 0.140 -3.686 1.00 60.66 72 ARG A CA 1
ATOM 562 C C . ARG A 1 72 ? 15.097 -1.391 -3.742 1.00 60.66 72 ARG A C 1
ATOM 564 O O . ARG A 1 72 ? 15.958 -1.981 -3.103 1.00 60.66 72 ARG A O 1
ATOM 571 N N . GLY A 1 73 ? 14.235 -2.038 -4.523 1.00 45.75 73 GLY A N 1
ATOM 572 C CA . GLY A 1 73 ? 14.393 -3.450 -4.875 1.00 45.75 73 GLY A CA 1
ATOM 573 C C . GLY A 1 73 ? 15.546 -3.629 -5.869 1.00 45.75 73 GLY A C 1
ATOM 574 O O . GLY A 1 73 ? 15.508 -3.064 -6.956 1.00 45.75 73 GLY A O 1
ATOM 575 N N . SER A 1 74 ? 16.593 -4.352 -5.461 1.00 47.56 74 SER A N 1
ATOM 576 C CA . SER A 1 74 ? 17.629 -5.029 -6.270 1.00 47.56 74 SER A CA 1
ATOM 577 C C . SER A 1 74 ? 18.103 -4.393 -7.590 1.00 47.56 74 SER A C 1
ATOM 579 O O . SER A 1 74 ? 18.496 -5.110 -8.500 1.00 47.56 74 SER A O 1
ATOM 581 N N . ALA A 1 75 ? 18.212 -3.066 -7.697 1.00 43.47 75 ALA A N 1
ATOM 582 C CA . ALA A 1 75 ? 18.911 -2.429 -8.827 1.00 43.47 75 ALA A CA 1
ATOM 583 C C . ALA A 1 75 ? 20.437 -2.714 -8.843 1.00 43.47 75 ALA A C 1
ATOM 585 O O . ALA A 1 75 ? 21.163 -2.151 -9.657 1.00 43.47 75 ALA A O 1
ATOM 586 N N . ASN A 1 76 ? 20.927 -3.560 -7.926 1.00 39.03 76 ASN A N 1
ATOM 587 C CA . ASN A 1 76 ? 22.270 -4.130 -7.895 1.00 39.03 76 ASN A CA 1
ATOM 588 C C . ASN A 1 76 ? 22.213 -5.553 -7.301 1.00 39.03 76 ASN A C 1
ATOM 590 O O . ASN A 1 76 ? 22.439 -5.723 -6.101 1.00 39.03 76 ASN A O 1
ATOM 594 N N . ALA A 1 77 ? 21.915 -6.561 -8.117 1.00 36.53 77 ALA A N 1
ATOM 5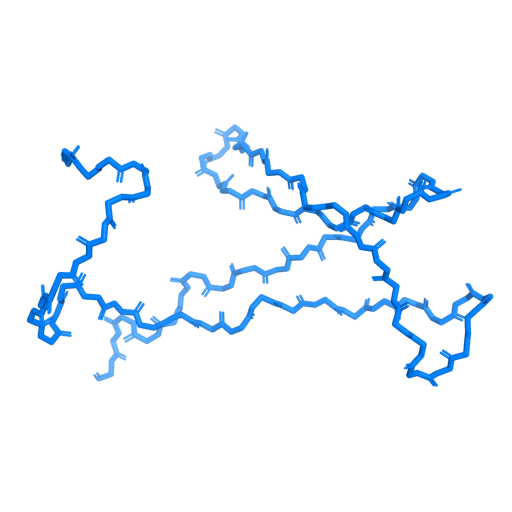95 C CA . ALA A 1 77 ? 22.313 -7.950 -7.878 1.00 36.53 77 ALA A CA 1
ATOM 596 C C . ALA A 1 77 ? 22.575 -8.637 -9.221 1.00 36.53 77 ALA A C 1
ATOM 598 O O . ALA A 1 77 ? 21.713 -8.496 -10.114 1.00 36.53 77 ALA A O 1
#